Protein AF-A0A1V3WIU6-F1 (afdb_monomer_lite)

Structure (mmCIF, N/CA/C/O backbone):
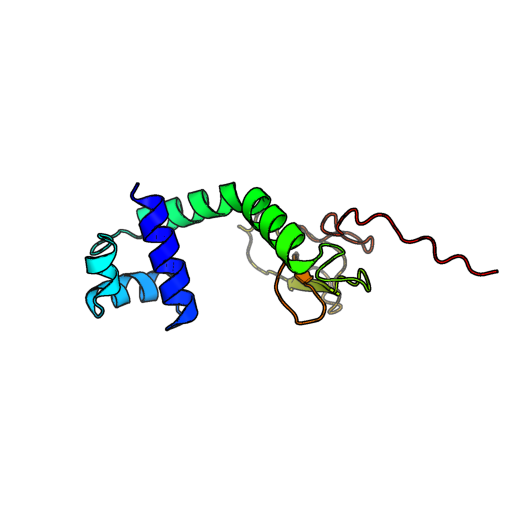data_AF-A0A1V3WIU6-F1
#
_entry.id   AF-A0A1V3WIU6-F1
#
loop_
_atom_site.group_PDB
_atom_site.id
_atom_site.type_symbol
_atom_site.label_atom_id
_atom_site.label_alt_id
_atom_site.label_comp_id
_atom_site.label_asym_id
_atom_site.label_entity_id
_atom_site.label_seq_id
_atom_site.pdbx_PDB_ins_code
_atom_site.Cartn_x
_atom_site.Cartn_y
_atom_site.Cartn_z
_atom_site.occupancy
_atom_site.B_iso_or_equiv
_atom_site.auth_seq_id
_atom_site.auth_comp_id
_atom_site.auth_asym_id
_atom_site.auth_atom_id
_atom_site.pdbx_PDB_model_num
ATOM 1 N N . MET A 1 1 ? -10.077 -15.564 10.605 1.00 50.41 1 MET A N 1
ATOM 2 C CA . MET A 1 1 ? -8.940 -15.093 11.433 1.00 50.41 1 MET A CA 1
ATOM 3 C C . MET A 1 1 ? -9.010 -13.580 11.436 1.00 50.41 1 MET A C 1
ATOM 5 O O . MET A 1 1 ? -9.054 -13.045 10.331 1.00 50.41 1 MET A O 1
ATOM 9 N N . PRO A 1 2 ? -8.990 -12.913 12.603 1.00 63.41 2 PRO A N 1
ATOM 10 C CA . PRO A 1 2 ? -9.259 -11.473 12.719 1.00 63.41 2 PRO A CA 1
ATOM 11 C C . PRO A 1 2 ? -8.469 -10.608 11.720 1.00 63.41 2 PRO A C 1
ATOM 13 O O . PRO A 1 2 ? -9.018 -9.698 11.111 1.00 63.41 2 PRO A O 1
ATOM 16 N N . GLY A 1 3 ? -7.206 -10.961 11.447 1.00 83.88 3 GLY A N 1
ATOM 17 C CA . GLY A 1 3 ? -6.342 -10.197 10.540 1.00 83.88 3 GLY A CA 1
ATOM 18 C C . GLY A 1 3 ? -6.774 -10.160 9.067 1.00 83.88 3 GLY A C 1
ATOM 19 O O . GLY A 1 3 ? -6.549 -9.150 8.405 1.00 83.88 3 GLY A O 1
ATOM 20 N N . ARG A 1 4 ? -7.416 -11.213 8.533 1.00 91.62 4 ARG A N 1
ATOM 21 C CA . ARG A 1 4 ? -7.847 -11.233 7.119 1.00 91.62 4 ARG A CA 1
ATOM 22 C C . ARG A 1 4 ? -9.018 -10.289 6.886 1.00 91.62 4 ARG A C 1
ATOM 24 O O . ARG A 1 4 ? -8.994 -9.521 5.928 1.00 91.62 4 ARG A O 1
ATOM 31 N N . ASP A 1 5 ? -10.029 -10.379 7.738 1.00 95.12 5 ASP A N 1
ATOM 32 C CA . ASP A 1 5 ? -11.269 -9.624 7.572 1.00 95.12 5 ASP A CA 1
ATOM 33 C C . ASP A 1 5 ? -11.016 -8.135 7.869 1.00 95.12 5 ASP A C 1
ATOM 35 O O . ASP A 1 5 ? -11.478 -7.275 7.122 1.00 95.12 5 ASP A O 1
ATOM 39 N N . LEU A 1 6 ? -10.129 -7.828 8.829 1.00 94.69 6 LEU A N 1
ATOM 40 C CA . LEU A 1 6 ? -9.598 -6.475 9.043 1.00 94.69 6 LEU A CA 1
ATOM 41 C C . LEU A 1 6 ? -8.831 -5.940 7.833 1.00 94.69 6 LEU A C 1
ATOM 43 O O . LEU A 1 6 ? -9.094 -4.825 7.387 1.00 94.69 6 LEU A O 1
ATOM 47 N N . ALA A 1 7 ? -7.906 -6.720 7.264 1.00 94.38 7 ALA A N 1
ATOM 48 C CA . ALA A 1 7 ? -7.181 -6.307 6.063 1.00 94.38 7 ALA A CA 1
ATOM 49 C C . ALA A 1 7 ? -8.138 -6.042 4.890 1.00 94.38 7 ALA A C 1
ATOM 51 O O . ALA A 1 7 ? -7.972 -5.061 4.166 1.00 94.38 7 ALA A O 1
ATOM 52 N N . TYR A 1 8 ? -9.168 -6.876 4.730 1.00 95.06 8 TYR A N 1
ATOM 53 C CA . TYR A 1 8 ? -10.192 -6.684 3.708 1.00 95.06 8 TYR A CA 1
ATOM 54 C C . TYR A 1 8 ? -11.002 -5.404 3.946 1.00 95.06 8 TYR A C 1
ATOM 56 O O . TYR A 1 8 ? -11.151 -4.600 3.025 1.00 95.06 8 TYR A O 1
ATOM 64 N N . GLY A 1 9 ? -11.430 -5.156 5.186 1.00 94.94 9 GLY A N 1
ATOM 65 C CA . GLY A 1 9 ? -12.089 -3.912 5.582 1.00 94.94 9 GLY A CA 1
ATOM 66 C C . GLY A 1 9 ? -11.235 -2.680 5.274 1.00 94.94 9 GLY A C 1
ATOM 67 O O . GLY A 1 9 ? -11.724 -1.733 4.664 1.00 94.94 9 GLY A O 1
ATOM 68 N N . LEU A 1 10 ? -9.936 -2.713 5.596 1.00 94.19 10 LEU A N 1
ATOM 69 C CA . LEU A 1 10 ? -8.999 -1.621 5.299 1.00 94.19 10 LEU A CA 1
ATOM 70 C C . LEU A 1 10 ? -8.873 -1.361 3.791 1.00 94.19 10 LEU A C 1
ATOM 72 O O . LEU A 1 10 ? -8.855 -0.203 3.367 1.00 94.19 10 LEU A O 1
ATOM 76 N N . ILE A 1 11 ? -8.806 -2.419 2.976 1.00 94.19 11 ILE A N 1
ATOM 77 C CA . ILE A 1 11 ? -8.739 -2.311 1.512 1.00 94.19 11 ILE A CA 1
ATOM 78 C C . ILE A 1 11 ? -10.025 -1.682 0.968 1.00 94.19 11 ILE A C 1
ATOM 80 O O . ILE A 1 11 ? -9.954 -0.697 0.232 1.00 94.19 11 ILE A O 1
ATOM 84 N N . VAL A 1 12 ? -11.192 -2.205 1.359 1.00 95.25 12 VAL A N 1
ATOM 85 C CA . VAL A 1 12 ? -12.498 -1.694 0.918 1.00 95.25 12 VAL A CA 1
ATOM 86 C C . VAL A 1 12 ? -12.665 -0.230 1.322 1.00 95.25 12 VAL A C 1
ATOM 88 O O . VAL A 1 12 ? -12.987 0.611 0.482 1.00 95.25 12 VAL A O 1
ATOM 91 N N . SER A 1 13 ? -12.360 0.118 2.572 1.00 94.50 13 SER A N 1
ATOM 92 C CA . SER A 1 13 ? -12.417 1.503 3.038 1.00 94.50 13 SER A CA 1
ATOM 93 C C . SER A 1 13 ? -11.472 2.419 2.268 1.00 94.50 13 SER A C 1
ATOM 95 O O . SER A 1 13 ? -11.860 3.534 1.925 1.00 94.50 13 SER A O 1
ATOM 97 N N . ARG A 1 14 ? -10.259 1.961 1.925 1.00 93.44 14 ARG A N 1
ATOM 98 C CA . ARG A 1 14 ? -9.311 2.763 1.141 1.00 93.44 14 ARG A CA 1
ATOM 99 C C . ARG A 1 14 ? -9.800 3.031 -0.283 1.00 93.44 14 ARG A C 1
ATOM 101 O O . ARG A 1 14 ? -9.466 4.085 -0.817 1.00 93.44 14 ARG A O 1
ATOM 108 N N . VAL A 1 15 ? -10.566 2.113 -0.875 1.00 94.00 15 VAL A N 1
ATOM 109 C CA . VAL A 1 15 ? -11.181 2.282 -2.202 1.00 94.00 15 VAL A CA 1
ATOM 110 C C . VAL A 1 15 ? -12.386 3.222 -2.140 1.00 94.00 15 VAL A C 1
ATOM 112 O O . VAL A 1 15 ? -12.506 4.105 -2.982 1.00 94.00 15 VAL A O 1
ATOM 115 N N . LEU A 1 16 ? -13.261 3.057 -1.144 1.00 92.81 16 LEU A N 1
ATOM 116 C CA . LEU A 1 16 ? -14.531 3.789 -1.069 1.00 92.81 16 LEU A CA 1
ATOM 117 C C . LEU A 1 16 ? -14.398 5.201 -0.483 1.00 92.81 16 LEU A C 1
ATOM 119 O O . LEU A 1 16 ? -15.022 6.140 -0.972 1.00 92.81 16 LEU A O 1
ATOM 123 N N . ARG A 1 17 ? -13.618 5.363 0.590 1.00 91.06 17 ARG A N 1
ATOM 124 C CA . ARG A 1 17 ? -13.437 6.639 1.295 1.00 91.06 17 ARG A CA 1
ATOM 125 C C . ARG A 1 17 ? -12.014 6.715 1.857 1.00 91.06 17 ARG A C 1
ATOM 127 O O . ARG A 1 17 ? -11.790 6.418 3.031 1.00 91.06 17 ARG A O 1
ATOM 134 N N . PRO A 1 18 ? -11.031 7.106 1.029 1.00 92.00 18 PRO A N 1
ATOM 135 C CA . PRO A 1 18 ? -9.639 7.147 1.444 1.00 92.00 18 PRO A CA 1
ATOM 136 C C . PRO A 1 18 ? -9.447 8.102 2.634 1.00 92.00 18 PRO A C 1
ATOM 138 O O . PRO A 1 18 ? -9.673 9.302 2.515 1.00 92.00 18 PRO A O 1
ATOM 141 N N . GLY A 1 19 ? -8.979 7.581 3.768 1.00 89.62 19 GLY A N 1
ATOM 142 C CA . GLY A 1 19 ? -8.745 8.367 4.983 1.00 89.62 19 GLY A CA 1
ATOM 143 C C . GLY A 1 19 ? -7.522 7.901 5.770 1.00 89.62 19 GLY A C 1
ATOM 144 O O . GLY A 1 19 ? -6.746 7.058 5.308 1.00 89.62 19 GLY A O 1
ATOM 145 N N . SER A 1 20 ? -7.339 8.465 6.966 1.00 90.31 20 SER A N 1
ATOM 146 C CA . SER A 1 20 ? -6.372 7.947 7.940 1.00 90.31 20 SER A CA 1
ATOM 147 C C . SER A 1 20 ? -6.859 6.614 8.528 1.00 90.31 20 SER A C 1
ATOM 149 O O . SER A 1 20 ? -8.038 6.276 8.421 1.00 90.31 20 SER A O 1
ATOM 151 N N . LYS A 1 21 ? -5.968 5.851 9.178 1.00 86.62 21 LYS A N 1
ATOM 152 C CA . LYS A 1 21 ? -6.326 4.563 9.805 1.00 86.62 21 LYS A CA 1
ATOM 153 C C . LYS A 1 21 ? -7.366 4.758 10.909 1.00 86.62 21 LYS A C 1
ATOM 155 O O . LYS A 1 21 ? -8.361 4.050 10.945 1.00 86.62 21 LYS A O 1
ATOM 160 N N . LEU A 1 22 ? -7.177 5.787 11.736 1.00 87.25 22 LEU A N 1
ATOM 161 C CA . LEU A 1 22 ? -8.127 6.150 12.788 1.00 87.25 22 LEU A CA 1
ATOM 162 C C . LEU A 1 22 ? -9.477 6.593 12.214 1.00 87.25 22 LEU A C 1
ATOM 164 O O . LEU A 1 22 ? -10.508 6.133 12.682 1.00 87.25 22 LEU A O 1
ATOM 168 N N . SER A 1 23 ? -9.482 7.410 11.155 1.00 89.06 23 SER A N 1
ATOM 169 C CA . SER A 1 23 ? -10.730 7.797 10.479 1.00 89.06 23 SER A CA 1
ATOM 170 C C . SER A 1 23 ? -11.438 6.601 9.833 1.00 89.06 23 SER A C 1
ATOM 172 O O . SER A 1 23 ? -12.665 6.566 9.784 1.00 89.06 23 SER A O 1
ATOM 174 N N . THR A 1 24 ? -10.670 5.624 9.344 1.00 90.56 24 THR A N 1
ATOM 175 C CA . THR A 1 24 ? -11.206 4.379 8.783 1.00 90.56 24 THR A CA 1
ATOM 176 C C . THR A 1 24 ? -11.887 3.549 9.869 1.00 90.56 24 THR A C 1
ATOM 178 O O . THR A 1 24 ? -13.030 3.147 9.684 1.00 90.56 24 THR A O 1
ATOM 181 N N . LEU A 1 25 ? -11.224 3.377 11.018 1.00 91.00 25 LEU A N 1
ATOM 182 C CA . LEU A 1 25 ? -11.766 2.679 12.185 1.00 91.00 25 LEU A CA 1
ATOM 183 C C . LEU A 1 25 ? -13.086 3.284 12.663 1.00 91.00 25 LEU A C 1
ATOM 185 O O . LEU A 1 25 ? -14.067 2.564 12.830 1.00 91.00 25 LEU A O 1
ATOM 189 N N . THR A 1 26 ? -13.136 4.607 12.839 1.00 88.62 26 THR A N 1
ATOM 190 C CA . THR A 1 26 ? -14.365 5.283 13.278 1.00 88.62 26 THR A CA 1
ATOM 191 C C . THR A 1 26 ? -15.492 5.129 12.258 1.00 88.62 26 THR A C 1
ATOM 193 O O . THR A 1 26 ? -16.642 4.954 12.639 1.00 88.62 26 THR A O 1
ATOM 196 N N . GLY A 1 27 ? -15.168 5.133 10.960 1.00 90.19 27 GLY A N 1
ATOM 197 C CA . GLY A 1 27 ? -16.160 5.020 9.891 1.00 90.19 27 GLY A CA 1
ATOM 198 C C . GLY A 1 27 ? -16.813 3.640 9.761 1.00 90.19 27 GLY A C 1
ATOM 199 O O . GLY A 1 27 ? -17.862 3.528 9.129 1.00 90.19 27 GLY A O 1
ATOM 200 N N . TRP A 1 28 ? -16.240 2.582 10.346 1.00 93.12 28 TRP A N 1
ATOM 201 C CA . TRP A 1 28 ? -16.859 1.251 10.323 1.00 93.12 28 TRP A CA 1
ATOM 202 C C . TRP A 1 28 ? -18.114 1.153 11.190 1.00 93.12 28 TRP A C 1
ATOM 204 O O . TRP A 1 28 ? -18.953 0.308 10.903 1.00 93.12 28 TRP A O 1
ATOM 214 N N . ALA A 1 29 ? -18.278 2.022 12.192 1.00 88.69 29 ALA A N 1
ATOM 215 C CA . ALA A 1 29 ? -19.513 2.097 12.975 1.00 88.69 29 ALA A CA 1
ATOM 216 C C . ALA A 1 29 ? -20.680 2.722 12.184 1.00 88.69 29 ALA A C 1
ATOM 218 O O . ALA A 1 29 ? -21.837 2.406 12.444 1.00 88.69 29 ALA A O 1
ATOM 219 N N . ASP A 1 30 ? -20.372 3.562 11.190 1.00 90.06 30 ASP A N 1
ATOM 220 C CA . ASP A 1 30 ? -21.358 4.305 10.392 1.00 90.06 30 ASP A CA 1
ATOM 221 C C . ASP A 1 30 ? -21.773 3.573 9.102 1.00 90.06 30 ASP A C 1
ATOM 223 O O . ASP A 1 30 ? -22.499 4.113 8.265 1.00 90.06 30 ASP A O 1
ATOM 227 N N . THR A 1 31 ? -21.271 2.356 8.882 1.00 91.44 31 THR A N 1
ATOM 228 C CA . THR A 1 31 ? -21.528 1.554 7.677 1.00 91.44 31 THR A CA 1
ATOM 229 C C . THR A 1 31 ? -21.763 0.096 8.055 1.00 91.44 31 THR A C 1
ATOM 231 O O . THR A 1 31 ? -21.344 -0.348 9.120 1.00 91.44 31 THR A O 1
ATOM 234 N N . THR A 1 32 ? -22.390 -0.692 7.178 1.00 94.19 32 THR A N 1
ATOM 235 C CA . THR A 1 32 ? -22.576 -2.129 7.447 1.00 94.19 32 THR A CA 1
ATOM 236 C C . THR A 1 32 ? -21.268 -2.917 7.355 1.00 94.19 32 THR A C 1
ATOM 238 O O . THR A 1 32 ? -21.172 -3.984 7.945 1.00 94.19 32 THR A O 1
ATOM 241 N N . LEU A 1 33 ? -20.229 -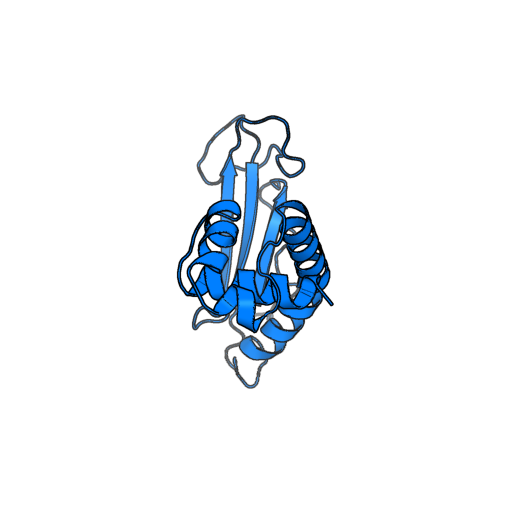2.371 6.704 1.00 94.25 33 LEU A N 1
ATOM 242 C CA . LEU A 1 33 ? -18.942 -3.038 6.465 1.00 94.25 33 LEU A CA 1
ATOM 243 C C . LEU A 1 33 ? -18.309 -3.606 7.743 1.00 94.25 33 LEU A C 1
ATOM 245 O O . LEU A 1 33 ? -17.768 -4.711 7.717 1.00 94.25 33 LEU A O 1
ATOM 249 N N . GLY A 1 34 ? -18.375 -2.858 8.850 1.00 93.31 34 GLY A N 1
ATOM 250 C CA . GLY A 1 34 ? -17.854 -3.306 10.140 1.00 93.31 34 GLY A CA 1
ATOM 251 C C . GLY A 1 34 ? -18.570 -4.556 10.651 1.00 93.31 34 GLY A C 1
ATOM 252 O O . GLY A 1 34 ? -17.924 -5.527 11.045 1.00 93.31 34 GLY A O 1
ATOM 253 N N . ALA A 1 35 ? -19.903 -4.549 10.593 1.00 94.56 35 ALA A N 1
ATOM 254 C CA . ALA A 1 35 ? -20.737 -5.659 11.038 1.00 94.56 35 ALA A CA 1
ATOM 255 C C . ALA A 1 35 ? -20.632 -6.867 10.094 1.00 94.56 35 ALA A C 1
ATOM 257 O O . ALA A 1 35 ? -20.447 -7.987 10.563 1.00 94.56 35 ALA A O 1
ATOM 258 N N . ASP A 1 36 ? -20.669 -6.631 8.780 1.00 95.31 36 ASP A N 1
ATOM 259 C CA . ASP A 1 36 ? -20.631 -7.665 7.739 1.00 95.31 36 ASP A CA 1
ATOM 260 C C . ASP A 1 36 ? -19.328 -8.479 7.779 1.00 95.31 36 ASP A C 1
ATOM 262 O O . ASP A 1 36 ? -19.324 -9.678 7.502 1.00 95.31 36 ASP A O 1
ATOM 266 N N . LEU A 1 37 ? -18.214 -7.836 8.144 1.00 94.12 37 LEU A N 1
ATOM 267 C CA . LEU A 1 37 ? -16.906 -8.480 8.290 1.00 94.12 37 LEU A CA 1
ATOM 268 C C . LEU A 1 37 ? -16.595 -8.913 9.731 1.00 94.12 37 LEU A C 1
ATOM 270 O O . LEU A 1 37 ? -15.552 -9.521 9.962 1.00 94.12 37 LEU A O 1
ATOM 274 N N . GLY A 1 38 ? -17.463 -8.602 10.699 1.00 93.31 38 GLY A N 1
ATOM 275 C CA . GLY A 1 38 ? -17.227 -8.896 12.115 1.00 93.31 38 GLY A CA 1
ATOM 276 C C . GLY A 1 38 ? -16.035 -8.137 12.714 1.00 93.31 38 GLY A C 1
ATOM 277 O O . GLY A 1 38 ? -15.349 -8.665 13.584 1.00 93.31 38 GLY A O 1
ATOM 278 N N . ILE A 1 39 ? -15.770 -6.919 12.232 1.00 93.69 39 ILE A N 1
ATOM 279 C CA . ILE A 1 39 ? -14.637 -6.065 12.636 1.00 93.69 39 ILE A CA 1
ATOM 280 C C . ILE A 1 39 ? -15.068 -4.803 13.399 1.00 93.69 39 ILE A C 1
ATOM 282 O O . ILE A 1 39 ? -14.249 -3.926 13.683 1.00 93.69 39 ILE A O 1
ATOM 286 N N . THR A 1 40 ? -16.356 -4.677 13.722 1.00 91.75 40 THR A N 1
ATOM 287 C CA . THR A 1 40 ? -16.869 -3.585 14.556 1.00 91.75 40 THR A CA 1
ATOM 288 C C . THR A 1 40 ? -16.148 -3.550 15.903 1.00 91.75 40 THR A C 1
ATOM 290 O O . THR A 1 40 ? -16.037 -4.567 16.581 1.00 91.75 40 THR A O 1
ATOM 293 N N . GLY A 1 41 ? -15.693 -2.363 16.310 1.00 89.69 41 GLY A N 1
ATOM 294 C CA . GLY A 1 41 ? -15.001 -2.175 17.588 1.00 89.69 41 GLY A CA 1
ATOM 295 C C . GLY A 1 41 ? -13.528 -2.590 17.588 1.00 89.69 41 GLY A C 1
ATOM 296 O O . GLY A 1 41 ? -12.922 -2.598 18.656 1.00 89.69 41 GLY A O 1
ATOM 297 N N . ALA A 1 42 ? -12.944 -2.901 16.425 1.00 93.00 42 ALA A N 1
ATOM 298 C CA . ALA A 1 42 ? -11.517 -3.181 16.316 1.00 93.00 42 ALA A CA 1
ATOM 299 C C . ALA A 1 42 ? -10.661 -2.020 16.845 1.00 93.00 42 ALA A C 1
ATOM 301 O O . ALA A 1 42 ? -10.913 -0.841 16.575 1.00 93.00 42 ALA A O 1
ATOM 302 N N . SER A 1 43 ? -9.615 -2.372 17.580 1.00 92.62 43 SER A N 1
ATOM 303 C CA . SER A 1 43 ? -8.637 -1.437 18.124 1.00 92.62 43 SER A CA 1
ATOM 304 C C . SER A 1 43 ? -7.612 -0.989 17.075 1.00 92.62 43 SER A C 1
ATOM 306 O O . SER A 1 43 ? -7.434 -1.604 16.018 1.00 92.62 43 SER A O 1
ATOM 308 N N . SER A 1 44 ? -6.875 0.083 17.385 1.00 92.56 44 SER A N 1
ATOM 309 C CA . SER A 1 44 ? -5.720 0.503 16.581 1.00 92.56 44 SER A CA 1
ATOM 310 C C . SER A 1 44 ? -4.669 -0.595 16.459 1.00 92.56 44 SER A C 1
ATOM 312 O O . SER A 1 44 ? -4.086 -0.761 15.390 1.00 92.56 44 SER A O 1
ATOM 314 N N . ASP A 1 45 ? -4.445 -1.348 17.532 1.00 93.31 45 ASP A N 1
ATOM 315 C CA . ASP A 1 45 ? -3.398 -2.365 17.600 1.00 93.31 45 ASP A CA 1
ATOM 316 C C . ASP A 1 45 ? -3.745 -3.561 16.714 1.00 93.31 45 ASP A C 1
ATOM 318 O O . ASP A 1 45 ? -2.895 -4.049 15.972 1.00 93.31 45 ASP A O 1
ATOM 322 N N . GLU A 1 46 ? -5.015 -3.971 16.692 1.00 93.94 46 GLU A N 1
ATOM 323 C CA . GLU A 1 46 ? -5.503 -4.996 15.764 1.00 93.94 46 GLU A CA 1
ATOM 324 C C . GLU A 1 46 ? -5.391 -4.547 14.304 1.00 93.94 46 GLU A C 1
ATOM 326 O O . GLU A 1 46 ? -5.037 -5.349 13.437 1.00 93.94 46 GLU A O 1
ATOM 331 N N . VAL A 1 47 ? -5.631 -3.263 14.018 1.00 93.06 47 VAL A N 1
ATOM 332 C CA . VAL A 1 47 ? -5.424 -2.702 12.676 1.00 93.06 47 VAL A CA 1
ATOM 333 C C . VAL A 1 47 ? -3.957 -2.742 12.271 1.00 93.06 47 VAL A C 1
ATOM 335 O O . VAL A 1 47 ? -3.656 -3.170 11.156 1.00 93.06 47 VAL A O 1
ATOM 338 N N . TYR A 1 48 ? -3.037 -2.336 13.147 1.00 92.19 48 TYR A N 1
ATOM 339 C CA . TYR A 1 48 ? -1.606 -2.413 12.848 1.00 92.19 48 TYR A CA 1
ATOM 340 C C . TYR A 1 48 ? -1.142 -3.864 12.686 1.00 92.19 48 TYR A C 1
ATOM 342 O O . TYR A 1 48 ? -0.466 -4.171 11.707 1.00 92.19 48 TYR A O 1
ATOM 350 N N . ALA A 1 49 ? -1.606 -4.783 13.535 1.00 94.06 49 ALA A N 1
ATOM 351 C CA . ALA A 1 49 ? -1.319 -6.208 13.393 1.00 94.06 49 ALA A CA 1
ATOM 352 C C . ALA A 1 49 ? -1.858 -6.789 12.070 1.00 94.06 49 ALA A C 1
ATOM 354 O O . ALA A 1 49 ? -1.192 -7.602 11.424 1.00 94.06 49 ALA A O 1
ATOM 355 N N . ALA A 1 50 ? -3.042 -6.359 11.619 1.00 94.25 50 ALA A N 1
ATOM 356 C CA . ALA A 1 50 ? -3.586 -6.744 10.316 1.00 94.25 50 ALA A CA 1
ATOM 357 C C . ALA A 1 50 ? -2.758 -6.176 9.148 1.00 94.25 50 ALA A C 1
ATOM 359 O O . ALA A 1 50 ? -2.568 -6.858 8.137 1.00 94.25 50 ALA A O 1
ATOM 360 N N . MET A 1 51 ? -2.230 -4.954 9.284 1.00 92.88 51 MET A N 1
ATOM 361 C CA . MET A 1 51 ? -1.313 -4.367 8.304 1.00 92.88 51 MET A CA 1
ATOM 362 C C . MET A 1 51 ? 0.014 -5.130 8.237 1.00 92.88 51 MET A C 1
ATOM 364 O O . MET A 1 51 ? 0.474 -5.417 7.133 1.00 92.88 51 MET A O 1
ATOM 368 N N . ASP A 1 52 ? 0.586 -5.526 9.374 1.00 93.75 52 ASP A N 1
ATOM 369 C CA . ASP A 1 52 ? 1.801 -6.349 9.420 1.00 93.75 52 ASP A CA 1
ATOM 370 C C . ASP A 1 52 ? 1.564 -7.724 8.786 1.00 93.75 52 ASP A C 1
ATOM 372 O O . ASP A 1 52 ? 2.357 -8.199 7.969 1.00 93.75 52 ASP A O 1
ATOM 376 N N . TRP A 1 53 ? 0.419 -8.342 9.088 1.00 94.25 53 TRP A N 1
ATOM 377 C CA . TRP A 1 53 ? -0.006 -9.603 8.480 1.00 94.25 53 TRP A CA 1
ATOM 378 C C . TRP A 1 53 ? -0.146 -9.508 6.953 1.00 94.25 53 TRP A C 1
ATOM 380 O O . TRP A 1 53 ? 0.219 -10.452 6.236 1.00 94.25 53 TRP A O 1
ATOM 390 N N . LEU A 1 54 ? -0.662 -8.380 6.449 1.00 92.94 54 LEU A N 1
ATOM 391 C CA . LEU A 1 54 ? -0.765 -8.098 5.018 1.00 92.94 54 LEU A CA 1
ATOM 392 C C . LEU A 1 54 ? 0.615 -7.831 4.402 1.00 92.94 54 LEU A C 1
ATOM 394 O O . LEU A 1 54 ? 0.909 -8.343 3.323 1.00 92.94 54 LEU A O 1
ATOM 398 N N . HIS A 1 55 ? 1.481 -7.089 5.094 1.00 92.38 55 HIS A N 1
ATOM 399 C CA . HIS A 1 55 ? 2.833 -6.778 4.632 1.00 92.38 55 HIS A CA 1
ATOM 400 C C . HIS A 1 55 ? 3.690 -8.040 4.468 1.00 92.38 55 HIS A C 1
ATOM 402 O O . HIS A 1 55 ? 4.33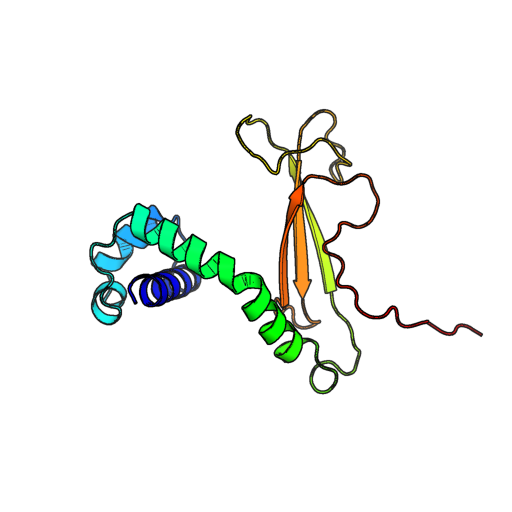7 -8.210 3.437 1.00 92.38 55 HIS A O 1
ATOM 408 N N . GLN A 1 56 ? 3.599 -8.998 5.396 1.00 93.75 56 GLN A N 1
ATOM 409 C CA . GLN A 1 56 ? 4.266 -10.307 5.284 1.00 93.75 56 GLN A CA 1
ATOM 410 C C . GLN A 1 56 ? 3.878 -11.093 4.017 1.00 93.75 56 GLN A C 1
ATOM 412 O O . GLN A 1 56 ? 4.589 -12.007 3.604 1.00 93.75 56 GLN A O 1
ATOM 417 N N . ARG A 1 57 ? 2.740 -10.764 3.394 1.00 93.12 57 ARG A N 1
ATOM 418 C CA . ARG A 1 57 ? 2.231 -11.410 2.174 1.00 93.12 57 ARG A CA 1
ATOM 419 C C . ARG A 1 57 ? 2.555 -10.641 0.903 1.00 93.12 57 ARG A C 1
ATOM 421 O O . ARG A 1 57 ? 2.242 -11.142 -0.176 1.00 93.12 57 ARG A O 1
ATOM 428 N N . GLN A 1 58 ? 3.172 -9.466 1.012 1.00 93.19 58 GLN A N 1
ATOM 429 C CA . GLN A 1 58 ? 3.441 -8.585 -0.119 1.00 93.19 58 GLN A CA 1
ATOM 430 C C . GLN A 1 58 ? 4.161 -9.324 -1.251 1.00 93.19 58 GLN A C 1
ATOM 432 O O . GLN A 1 58 ? 3.653 -9.343 -2.366 1.00 93.19 58 GLN A O 1
ATOM 437 N N . ASP A 1 59 ? 5.254 -10.032 -0.960 1.00 92.69 59 ASP A N 1
ATOM 438 C CA . ASP A 1 59 ? 6.011 -10.783 -1.972 1.00 92.69 59 ASP A CA 1
ATOM 439 C C . ASP A 1 59 ? 5.159 -11.823 -2.715 1.00 92.69 59 ASP A C 1
ATOM 441 O O . ASP A 1 59 ? 5.341 -12.053 -3.911 1.00 92.69 59 ASP A O 1
ATOM 445 N N . HIS A 1 60 ? 4.235 -12.488 -2.017 1.00 94.38 60 HIS A N 1
ATOM 446 C CA . HIS A 1 60 ? 3.345 -13.468 -2.634 1.00 94.38 60 HIS A CA 1
ATOM 447 C C . HIS A 1 60 ? 2.305 -12.789 -3.533 1.00 94.38 60 HIS A C 1
ATOM 449 O O . HIS A 1 60 ? 2.101 -13.219 -4.668 1.00 94.38 60 HIS A O 1
ATOM 455 N N . ILE A 1 61 ? 1.692 -11.708 -3.048 1.00 92.75 61 ILE A N 1
ATOM 456 C CA . ILE A 1 61 ? 0.693 -10.928 -3.787 1.00 92.75 61 ILE A CA 1
ATOM 457 C C . ILE A 1 61 ? 1.321 -10.302 -5.038 1.00 92.75 61 ILE A C 1
ATOM 459 O O . ILE A 1 61 ? 0.772 -10.429 -6.129 1.00 92.75 61 ILE A O 1
ATOM 463 N N . GLU A 1 62 ? 2.499 -9.689 -4.916 1.00 93.88 62 GLU A N 1
ATOM 464 C CA . GLU A 1 62 ? 3.221 -9.075 -6.037 1.00 93.88 62 GLU A CA 1
ATOM 465 C C . GLU A 1 62 ? 3.608 -10.105 -7.102 1.00 93.88 62 GLU A C 1
ATOM 467 O O . GLU A 1 62 ? 3.482 -9.832 -8.293 1.00 93.88 62 GLU A O 1
ATOM 472 N N . LYS A 1 63 ? 4.007 -11.324 -6.709 1.00 92.12 63 LYS A N 1
ATOM 473 C CA . LYS A 1 63 ? 4.253 -12.417 -7.667 1.00 92.12 63 LYS A CA 1
ATOM 474 C C . LYS A 1 63 ? 2.994 -12.792 -8.444 1.00 92.12 63 LYS A C 1
ATOM 476 O O . LYS A 1 63 ? 3.068 -12.985 -9.654 1.00 92.12 63 LYS A O 1
ATOM 481 N N . GLN A 1 64 ? 1.848 -12.885 -7.770 1.00 94.81 64 GLN A N 1
ATOM 482 C CA . GLN A 1 64 ? 0.576 -13.189 -8.430 1.00 94.81 64 GLN A CA 1
ATOM 483 C C . GLN A 1 64 ? 0.130 -12.063 -9.367 1.00 94.81 64 GLN A C 1
ATOM 485 O O . GLN A 1 64 ? -0.346 -12.340 -10.466 1.00 94.81 64 GLN A O 1
ATOM 490 N N . LEU A 1 65 ? 0.305 -10.802 -8.964 1.00 93.50 65 LEU A N 1
ATOM 491 C CA . LEU A 1 65 ? -0.004 -9.648 -9.809 1.00 93.50 65 LEU A CA 1
ATOM 492 C C . LEU A 1 65 ? 0.929 -9.578 -11.020 1.00 93.50 65 LEU A C 1
ATOM 494 O O . LEU A 1 65 ? 0.453 -9.397 -12.136 1.00 93.50 65 LEU A O 1
ATOM 498 N N . ALA A 1 66 ? 2.229 -9.808 -10.837 1.00 91.31 66 ALA A N 1
ATOM 499 C CA . ALA A 1 66 ? 3.178 -9.869 -11.944 1.00 91.31 66 ALA A CA 1
ATOM 500 C C . ALA A 1 66 ? 2.819 -10.985 -12.939 1.00 91.31 66 ALA A C 1
ATOM 502 O O . ALA A 1 66 ? 2.789 -10.735 -14.137 1.00 91.31 66 ALA A O 1
ATOM 503 N N . ALA A 1 67 ? 2.469 -12.185 -12.465 1.00 90.94 67 ALA A N 1
ATOM 504 C CA . ALA A 1 67 ? 2.006 -13.264 -13.341 1.00 90.94 67 ALA A CA 1
ATOM 505 C C . ALA A 1 67 ? 0.689 -12.920 -14.061 1.00 90.94 67 ALA A C 1
ATOM 507 O O . ALA A 1 67 ? 0.461 -13.354 -15.180 1.00 90.94 67 ALA A O 1
ATOM 508 N N . ARG A 1 68 ? -0.188 -12.127 -13.440 1.00 92.44 68 ARG A N 1
ATOM 509 C CA . ARG A 1 68 ? -1.467 -11.734 -14.042 1.00 92.44 68 ARG A CA 1
ATOM 510 C C . ARG A 1 68 ? -1.347 -10.613 -15.072 1.00 92.44 68 ARG A C 1
ATOM 512 O O . ARG A 1 68 ? -2.174 -10.560 -15.972 1.00 92.44 68 ARG A O 1
ATOM 519 N N . HIS A 1 69 ? -0.396 -9.699 -14.898 1.00 90.56 69 HIS A N 1
ATOM 520 C CA . HIS A 1 69 ? -0.340 -8.439 -15.651 1.00 90.56 69 HIS A CA 1
ATOM 521 C C . HIS A 1 69 ? 0.906 -8.298 -16.533 1.00 90.56 69 HIS A C 1
ATOM 523 O O . HIS A 1 69 ? 0.906 -7.520 -17.481 1.00 90.56 69 HIS A O 1
ATOM 529 N N . LEU A 1 70 ? 1.974 -9.043 -16.243 1.00 89.75 70 LEU A N 1
ATOM 530 C CA . LEU A 1 70 ? 3.247 -8.976 -16.967 1.00 89.75 70 LEU A CA 1
ATOM 531 C C . LEU A 1 70 ? 3.606 -10.285 -17.679 1.00 89.75 70 LEU A C 1
ATOM 533 O O . LEU A 1 70 ? 4.674 -10.356 -18.290 1.00 89.75 70 LEU A O 1
ATOM 537 N N . ASP A 1 71 ? 2.752 -11.308 -17.604 1.00 89.62 71 ASP A N 1
ATOM 538 C CA . ASP A 1 71 ? 2.950 -12.532 -18.376 1.00 89.62 71 ASP A CA 1
ATOM 539 C C . ASP A 1 71 ? 2.868 -12.255 -19.884 1.00 89.62 71 ASP A C 1
ATOM 541 O O . ASP A 1 71 ? 2.212 -11.317 -20.332 1.00 89.62 71 ASP A O 1
ATOM 545 N N . HIS A 1 72 ? 3.562 -13.062 -20.680 1.00 87.69 72 HIS A N 1
ATOM 546 C CA . HIS A 1 72 ? 3.658 -12.873 -22.120 1.00 87.69 72 HIS A CA 1
ATOM 547 C C . HIS A 1 72 ? 2.309 -12.937 -22.845 1.00 87.69 72 HIS A C 1
ATOM 549 O O . HIS A 1 72 ? 2.139 -12.231 -23.837 1.00 87.69 72 HIS A O 1
ATOM 555 N N . GLU A 1 73 ? 1.362 -13.756 -22.380 1.00 88.94 73 GLU A N 1
ATOM 556 C CA . GLU A 1 73 ? 0.052 -13.880 -23.033 1.00 88.94 73 GLU A CA 1
ATOM 557 C C . GLU A 1 73 ? -0.770 -12.589 -22.924 1.00 88.94 73 GLU A C 1
ATOM 559 O O . GLU A 1 73 ? -1.463 -12.204 -23.863 1.00 88.94 73 GLU A O 1
ATOM 564 N N . VAL A 1 74 ? -0.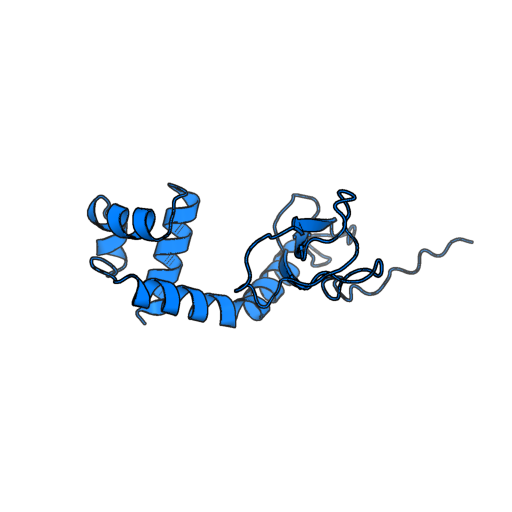651 -11.891 -21.792 1.00 87.19 74 VAL A N 1
ATOM 565 C CA . VAL A 1 74 ? -1.369 -10.638 -21.503 1.00 87.19 74 VAL A CA 1
ATOM 566 C C . VAL A 1 74 ? -0.547 -9.387 -21.835 1.00 87.19 74 VAL A C 1
ATOM 568 O O . VAL A 1 74 ? -1.112 -8.321 -22.067 1.00 87.19 74 VAL A O 1
ATOM 571 N N . ASN A 1 75 ? 0.781 -9.511 -21.890 1.00 87.88 75 ASN A N 1
ATOM 572 C CA . ASN A 1 75 ? 1.744 -8.451 -22.181 1.00 87.88 75 ASN A CA 1
ATOM 573 C C . ASN A 1 75 ? 2.758 -8.917 -23.251 1.00 87.88 75 ASN A C 1
ATOM 575 O O . ASN A 1 75 ? 3.942 -9.130 -22.954 1.00 87.88 75 ASN A O 1
ATOM 579 N N . PRO A 1 76 ? 2.327 -9.069 -24.517 1.00 87.44 76 PRO A N 1
ATOM 580 C CA . PRO A 1 76 ? 3.172 -9.596 -25.592 1.00 87.44 76 PRO A CA 1
ATOM 581 C C . PRO A 1 76 ? 4.346 -8.673 -25.938 1.00 87.44 76 PRO A C 1
ATOM 583 O O . PRO A 1 76 ? 5.398 -9.142 -26.368 1.00 87.44 76 PRO A O 1
ATOM 586 N N . SER A 1 77 ? 4.209 -7.362 -25.701 1.00 88.19 77 SER A N 1
ATOM 587 C CA . SER A 1 77 ? 5.301 -6.396 -25.869 1.00 88.19 77 SER A CA 1
ATOM 588 C C . SER A 1 77 ? 6.370 -6.510 -24.777 1.00 88.19 77 SER A C 1
ATOM 590 O O . SER A 1 77 ? 7.454 -5.950 -24.932 1.00 88.19 77 SER A O 1
ATOM 592 N N . ARG A 1 78 ? 6.091 -7.249 -23.690 1.00 87.56 78 ARG A N 1
ATOM 593 C CA . ARG A 1 78 ? 6.979 -7.451 -22.532 1.00 87.56 78 ARG A CA 1
ATOM 594 C C . ARG A 1 78 ? 7.453 -6.134 -21.916 1.00 87.56 78 ARG A C 1
ATOM 596 O O . ARG A 1 78 ? 8.559 -6.046 -21.382 1.00 87.56 78 ARG A O 1
ATOM 603 N N . ILE A 1 79 ? 6.612 -5.105 -21.989 1.00 88.88 79 ILE A N 1
ATOM 604 C CA . ILE A 1 79 ? 6.910 -3.788 -21.433 1.00 88.88 79 ILE A CA 1
ATOM 605 C C . ILE A 1 79 ? 6.469 -3.766 -19.975 1.00 88.88 79 ILE A C 1
ATOM 607 O O . ILE A 1 79 ? 5.321 -4.067 -19.659 1.00 88.88 79 ILE A O 1
ATOM 611 N N . ALA A 1 80 ? 7.373 -3.364 -19.089 1.00 90.19 80 ALA A N 1
ATOM 612 C CA . ALA A 1 80 ? 7.040 -3.002 -17.721 1.00 90.19 80 ALA A CA 1
ATOM 613 C C . ALA A 1 80 ? 7.490 -1.561 -17.484 1.00 90.19 80 ALA A C 1
ATOM 615 O O . ALA A 1 80 ? 8.637 -1.208 -17.771 1.00 90.19 80 ALA A O 1
ATOM 616 N N . MET A 1 81 ? 6.585 -0.727 -16.983 1.00 91.12 81 MET A N 1
ATOM 617 C CA . MET A 1 81 ? 6.886 0.658 -16.646 1.00 91.12 81 MET A CA 1
ATOM 618 C C . MET A 1 81 ? 7.402 0.710 -15.216 1.00 91.12 81 MET A C 1
ATOM 620 O O . MET A 1 81 ? 6.805 0.131 -14.308 1.00 91.12 81 MET A O 1
ATOM 624 N N . PHE A 1 82 ? 8.522 1.394 -15.019 1.00 89.25 82 PHE A N 1
ATOM 625 C CA . PHE A 1 82 ? 9.150 1.537 -13.717 1.00 89.25 82 PHE A CA 1
ATOM 626 C C . PHE A 1 82 ? 9.445 3.004 -13.450 1.00 89.25 82 PHE A C 1
ATOM 628 O O . PHE A 1 82 ? 10.034 3.677 -14.296 1.00 89.25 82 PHE A O 1
ATOM 635 N N . ASP A 1 83 ? 9.073 3.470 -12.264 1.00 87.56 83 ASP A N 1
ATOM 636 C CA . ASP A 1 83 ? 9.453 4.790 -11.779 1.00 87.56 83 ASP A CA 1
ATOM 637 C C . ASP A 1 83 ? 9.924 4.725 -10.324 1.00 87.56 83 ASP A C 1
ATOM 639 O O . ASP A 1 83 ? 9.600 3.810 -9.558 1.00 87.56 83 ASP A O 1
ATOM 643 N N . LEU A 1 84 ? 10.726 5.722 -9.968 1.00 85.31 84 LEU A N 1
ATOM 644 C CA . LEU A 1 84 ? 11.259 5.941 -8.638 1.00 85.31 84 LEU A CA 1
ATOM 645 C C . LEU A 1 84 ? 10.926 7.352 -8.195 1.00 85.31 84 LEU A C 1
ATOM 647 O O . LEU A 1 84 ? 11.229 8.304 -8.903 1.00 85.31 84 LEU A O 1
ATOM 651 N N . SER A 1 85 ? 10.397 7.490 -6.991 1.00 84.62 85 SER A N 1
ATOM 652 C CA . SER A 1 85 ? 10.208 8.778 -6.327 1.00 84.62 85 SER A CA 1
ATOM 653 C C . SER A 1 85 ? 11.001 8.812 -5.025 1.00 84.62 85 SER A C 1
ATOM 655 O O . SER A 1 85 ? 11.235 7.774 -4.413 1.00 84.62 85 SER A O 1
ATOM 657 N N . SER A 1 86 ? 11.419 9.996 -4.585 1.00 85.88 86 SER A N 1
ATOM 658 C CA . SER A 1 86 ? 12.136 10.188 -3.320 1.00 85.88 86 SER A CA 1
ATOM 659 C C . SER A 1 86 ? 11.419 11.197 -2.434 1.00 85.88 86 SER A C 1
ATOM 661 O O . SER A 1 86 ? 10.734 12.093 -2.918 1.00 85.88 86 SER A O 1
ATOM 663 N N . SER A 1 87 ? 11.587 11.085 -1.122 1.00 87.19 87 SER A N 1
ATOM 664 C CA . SER A 1 87 ? 11.196 12.137 -0.181 1.00 87.19 87 SER A CA 1
ATOM 665 C C . SER A 1 87 ? 12.290 12.343 0.850 1.00 87.19 87 SER A C 1
ATOM 667 O O . SER A 1 87 ? 12.748 11.387 1.477 1.00 87.19 87 SER A O 1
ATOM 669 N N . TRP A 1 88 ? 12.716 13.594 1.033 1.00 88.50 88 TRP A N 1
ATOM 670 C CA . TRP A 1 88 ? 13.625 13.948 2.117 1.00 88.50 88 TRP A CA 1
ATOM 671 C C . TRP A 1 88 ? 12.870 14.074 3.437 1.00 88.50 88 TRP A C 1
ATOM 673 O O . TRP A 1 88 ? 11.720 14.508 3.487 1.00 88.50 88 TRP A O 1
ATOM 683 N N . VAL A 1 89 ? 13.544 13.725 4.525 1.00 88.19 89 VAL A N 1
ATOM 684 C CA . VAL A 1 89 ? 12.976 13.746 5.870 1.00 88.19 89 VAL A CA 1
ATOM 685 C C . VAL A 1 89 ? 13.808 14.623 6.799 1.00 88.19 89 VAL A C 1
ATOM 687 O O . VAL A 1 89 ? 15.021 14.770 6.642 1.00 88.19 89 VAL A O 1
ATOM 690 N N . THR A 1 90 ? 13.141 15.216 7.786 1.00 89.88 90 THR A N 1
ATOM 691 C CA . THR A 1 90 ? 13.757 16.040 8.841 1.00 89.88 90 THR A CA 1
ATOM 692 C C . THR A 1 90 ? 13.689 15.384 10.224 1.00 89.88 90 THR A C 1
ATOM 694 O O . THR A 1 90 ? 14.356 15.837 11.154 1.00 89.88 90 THR A O 1
ATOM 697 N N . GLY A 1 91 ? 12.900 14.314 10.368 1.00 86.94 91 GLY A N 1
ATOM 698 C CA . GLY A 1 91 ? 12.788 13.529 11.597 1.00 86.94 91 GLY A CA 1
ATOM 699 C C . GLY A 1 91 ? 13.997 12.623 11.851 1.00 86.94 91 GLY A C 1
ATOM 700 O O . GLY A 1 91 ? 14.867 12.466 10.998 1.00 86.94 91 GLY A O 1
ATOM 701 N N . ARG A 1 92 ? 14.040 12.013 13.043 1.00 86.00 92 ARG A N 1
ATOM 702 C CA . ARG A 1 92 ? 15.164 11.169 13.500 1.00 86.00 92 ARG A CA 1
ATOM 703 C C . ARG A 1 92 ? 14.819 9.686 13.679 1.00 86.00 92 ARG A C 1
ATOM 705 O O . ARG A 1 92 ? 15.727 8.888 13.850 1.00 86.00 92 ARG A O 1
ATOM 712 N N . CYS A 1 93 ? 13.538 9.319 13.630 1.00 87.75 93 CYS A N 1
ATOM 713 C CA . CYS A 1 93 ? 13.057 7.976 13.991 1.00 87.75 93 CYS A CA 1
ATOM 714 C C . CYS A 1 93 ? 12.660 7.114 12.780 1.00 87.75 93 CYS A C 1
ATOM 716 O O . CYS A 1 93 ? 11.857 6.199 12.920 1.00 87.75 93 CYS A O 1
ATOM 718 N N . CYS A 1 94 ? 13.147 7.431 11.578 1.00 87.25 94 CYS A N 1
ATOM 719 C CA . CYS A 1 94 ? 12.856 6.634 10.390 1.00 87.25 94 CYS A CA 1
ATOM 720 C C . CYS A 1 94 ? 14.061 5.764 10.038 1.00 87.25 94 CYS A C 1
ATOM 722 O O . CYS A 1 94 ? 15.083 6.275 9.589 1.00 87.25 94 CYS A O 1
ATOM 724 N N . GLU A 1 95 ? 13.916 4.453 10.203 1.00 89.56 95 GLU A N 1
ATOM 725 C CA . GLU A 1 95 ? 14.978 3.471 9.939 1.00 89.56 95 GLU A CA 1
ATOM 726 C C . GLU A 1 95 ? 15.364 3.387 8.455 1.00 89.56 95 GLU A C 1
ATOM 728 O O . GLU A 1 95 ? 16.485 3.016 8.118 1.00 89.56 95 GLU A O 1
ATOM 733 N N . LEU A 1 96 ? 14.455 3.779 7.557 1.00 87.38 96 LEU A N 1
ATOM 734 C CA . LEU A 1 96 ? 14.710 3.832 6.118 1.00 87.38 96 LEU A CA 1
ATOM 735 C C . LEU A 1 96 ? 15.383 5.137 5.678 1.00 87.38 96 LEU A C 1
ATOM 737 O O . LEU A 1 96 ? 15.778 5.257 4.526 1.00 87.38 96 LEU A O 1
ATOM 741 N N . ALA A 1 97 ? 15.498 6.142 6.545 1.00 89.38 97 ALA A N 1
ATOM 742 C CA . ALA A 1 97 ? 16.041 7.430 6.149 1.00 89.38 97 ALA A CA 1
ATOM 743 C C . ALA A 1 97 ? 17.572 7.382 6.057 1.00 89.38 97 ALA A C 1
ATOM 745 O O . ALA A 1 97 ? 18.267 7.327 7.069 1.00 89.38 97 ALA A O 1
ATOM 746 N N . ALA A 1 98 ? 18.109 7.484 4.841 1.00 88.19 98 ALA A N 1
ATOM 747 C CA . ALA A 1 98 ? 19.551 7.491 4.595 1.00 88.19 98 ALA A CA 1
ATOM 748 C C . ALA A 1 98 ? 19.975 8.695 3.752 1.00 88.19 98 ALA A C 1
ATOM 750 O O . ALA A 1 98 ? 19.188 9.258 2.995 1.00 88.19 98 ALA A O 1
ATOM 751 N N . ARG A 1 99 ? 21.235 9.121 3.872 1.00 85.75 99 ARG A N 1
ATOM 752 C CA . ARG A 1 99 ? 21.794 10.125 2.956 1.00 85.75 99 ARG A CA 1
ATOM 753 C C . ARG A 1 99 ? 22.176 9.435 1.649 1.00 85.75 99 ARG A C 1
ATOM 755 O O . ARG A 1 99 ? 22.918 8.460 1.674 1.00 85.75 99 ARG A O 1
ATOM 762 N N . GLY A 1 100 ? 21.710 9.975 0.532 1.00 78.69 100 GLY A N 1
ATOM 763 C CA . GLY A 1 100 ? 21.962 9.432 -0.799 1.00 78.69 100 GLY A CA 1
ATOM 764 C C . GLY A 1 100 ? 21.814 10.498 -1.877 1.00 78.69 100 GLY A C 1
ATOM 765 O O . GLY A 1 100 ? 21.833 11.699 -1.587 1.00 78.69 100 GLY A O 1
ATOM 766 N N . TYR A 1 101 ? 21.689 10.057 -3.126 1.00 74.94 101 TYR A N 1
ATOM 767 C CA . TYR A 1 101 ? 21.453 10.966 -4.240 1.00 74.94 101 TYR A CA 1
ATOM 768 C C . TYR A 1 101 ? 20.035 11.547 -4.159 1.00 74.94 101 TYR A C 1
ATOM 770 O O . TYR A 1 101 ? 19.059 10.809 -4.103 1.00 74.94 101 TYR A O 1
ATOM 778 N N . SER A 1 102 ? 19.920 12.878 -4.168 1.00 73.75 102 SER A N 1
ATOM 779 C CA . SER A 1 102 ? 18.625 13.560 -4.217 1.00 73.75 102 SER A CA 1
ATOM 780 C C . SER A 1 102 ? 18.291 13.938 -5.647 1.00 73.75 102 SER A C 1
ATOM 782 O O . SER A 1 102 ? 18.979 14.784 -6.223 1.00 73.75 102 SER A O 1
ATOM 784 N N . ARG A 1 103 ? 17.208 13.377 -6.194 1.00 68.62 103 ARG A N 1
ATOM 785 C CA . ARG A 1 103 ? 16.702 13.785 -7.512 1.00 68.62 103 ARG A CA 1
ATOM 786 C C . ARG A 1 103 ? 16.304 15.263 -7.532 1.00 68.62 103 ARG A C 1
ATOM 788 O O . ARG A 1 103 ? 16.594 15.960 -8.495 1.00 68.62 103 ARG A O 1
ATOM 795 N N . ASP A 1 104 ? 15.743 15.748 -6.429 1.00 72.81 104 ASP A N 1
ATOM 796 C CA . ASP A 1 104 ? 15.281 17.133 -6.275 1.00 72.81 104 ASP A CA 1
ATOM 797 C C . ASP A 1 104 ? 16.417 18.114 -5.917 1.00 72.81 104 ASP A C 1
ATOM 799 O O . ASP A 1 104 ? 16.178 19.275 -5.588 1.00 72.81 104 ASP A O 1
ATOM 803 N N . GLY A 1 105 ? 17.675 17.653 -5.912 1.00 75.06 105 GLY A N 1
ATOM 804 C CA . GLY A 1 105 ? 18.848 18.478 -5.605 1.00 75.06 105 GLY A CA 1
ATOM 805 C C . GLY A 1 105 ? 18.963 18.909 -4.137 1.00 75.06 105 GLY A C 1
ATOM 806 O O . GLY A 1 105 ? 19.856 19.690 -3.789 1.00 75.06 105 GLY A O 1
ATOM 807 N N . LYS A 1 106 ? 18.101 18.399 -3.245 1.00 80.38 106 LYS A N 1
ATOM 808 C CA . LYS A 1 106 ? 18.110 18.746 -1.822 1.00 80.38 106 LYS A CA 1
ATOM 809 C C . LYS A 1 106 ? 19.312 18.110 -1.121 1.00 80.38 106 LYS A C 1
ATOM 811 O O . LYS A 1 106 ? 19.349 16.911 -0.854 1.00 80.38 106 LYS A O 1
ATOM 816 N N . LYS A 1 107 ? 20.304 18.937 -0.788 1.00 79.69 107 LYS A N 1
ATOM 817 C CA . LYS A 1 107 ? 21.537 18.510 -0.109 1.00 79.69 107 LYS A CA 1
ATOM 818 C C . LYS A 1 107 ? 21.347 18.386 1.405 1.00 79.69 107 LYS A C 1
ATOM 820 O O . LYS A 1 107 ? 20.597 19.145 2.013 1.00 79.69 107 LYS A O 1
ATOM 825 N N . GLY A 1 108 ? 22.080 17.454 2.014 1.00 82.94 108 GLY A N 1
ATOM 826 C CA . GLY A 1 108 ? 22.238 17.345 3.471 1.00 82.94 108 GLY A CA 1
ATOM 827 C C . GLY A 1 108 ? 21.079 16.692 4.233 1.00 82.94 108 GLY A C 1
ATOM 828 O O . GLY A 1 108 ? 21.238 16.404 5.419 1.00 82.94 108 GLY A O 1
ATOM 829 N N . CYS A 1 109 ? 19.952 16.406 3.578 1.00 87.06 109 CYS A N 1
ATOM 830 C CA . CYS A 1 109 ? 18.804 15.744 4.199 1.00 87.06 109 CYS A CA 1
ATOM 831 C C . CYS A 1 109 ? 18.811 14.227 3.921 1.00 87.06 109 CYS A C 1
ATOM 833 O O . CYS A 1 109 ? 19.027 13.838 2.770 1.00 87.06 109 CYS A O 1
ATOM 835 N N . PRO A 1 110 ? 18.554 13.372 4.933 1.00 89.25 110 PRO A N 1
ATOM 836 C CA . PRO A 1 110 ? 18.221 11.964 4.716 1.00 89.25 110 PRO A CA 1
ATOM 837 C C . PRO A 1 110 ? 16.960 11.815 3.857 1.00 89.25 110 PRO A C 1
ATOM 839 O O . PRO A 1 110 ? 16.094 12.690 3.892 1.00 89.25 110 PRO A O 1
ATOM 842 N N . GLN A 1 111 ? 16.850 10.726 3.097 1.00 88.69 111 GLN A N 1
ATOM 843 C CA . GLN A 1 111 ? 15.753 10.466 2.163 1.00 88.69 111 GLN A CA 1
ATOM 844 C C . GLN A 1 111 ? 15.325 9.000 2.190 1.00 88.69 111 GLN A C 1
ATOM 846 O O . GLN A 1 111 ? 16.077 8.123 2.622 1.00 88.69 111 GLN A O 1
ATOM 851 N N . ILE A 1 112 ? 14.107 8.772 1.710 1.00 89.00 112 ILE A N 1
ATOM 852 C CA . ILE A 1 112 ? 13.513 7.460 1.459 1.00 89.00 112 ILE A CA 1
ATOM 853 C C . ILE A 1 112 ? 13.166 7.403 -0.026 1.00 89.00 112 ILE A C 1
ATOM 855 O O . ILE A 1 112 ? 12.640 8.375 -0.575 1.00 89.00 112 ILE A O 1
ATOM 859 N N . GLU A 1 113 ? 13.462 6.277 -0.663 1.00 87.88 113 GLU A N 1
ATOM 860 C CA . GLU A 1 113 ? 13.106 6.002 -2.052 1.00 87.88 113 GLU A CA 1
ATOM 861 C C . GLU A 1 113 ? 11.880 5.093 -2.113 1.00 87.88 113 GLU A C 1
ATOM 863 O O . GLU A 1 113 ? 11.756 4.153 -1.329 1.00 87.88 113 GLU A O 1
ATOM 868 N N . TYR A 1 114 ? 11.003 5.356 -3.076 1.00 87.88 114 TYR A N 1
ATOM 869 C CA . TYR A 1 114 ? 9.812 4.577 -3.388 1.00 87.88 114 TYR A CA 1
ATOM 870 C C . TYR A 1 114 ? 9.918 4.085 -4.826 1.00 87.88 114 TYR A C 1
ATOM 872 O O . TYR A 1 114 ? 10.058 4.896 -5.740 1.00 87.88 114 TYR A O 1
ATOM 880 N N . GLY A 1 115 ? 9.836 2.774 -5.032 1.00 89.81 115 GLY A N 1
ATOM 881 C CA . GLY A 1 115 ? 9.785 2.164 -6.359 1.00 89.81 115 GLY A CA 1
ATOM 882 C C . GLY A 1 115 ? 8.385 1.685 -6.706 1.00 89.81 115 GLY A C 1
ATOM 883 O O . GLY A 1 115 ? 7.683 1.140 -5.851 1.00 89.81 115 GLY A O 1
ATOM 884 N N . LEU A 1 116 ? 8.006 1.845 -7.973 1.00 91.25 116 LEU A N 1
ATOM 885 C CA . LEU A 1 116 ? 6.759 1.324 -8.521 1.00 91.25 116 LEU A CA 1
ATOM 886 C C . LEU A 1 116 ? 7.002 0.633 -9.864 1.00 91.25 116 LEU A C 1
ATOM 888 O O . LEU A 1 116 ? 7.683 1.179 -10.726 1.00 91.25 116 LEU A O 1
ATOM 892 N N . LEU A 1 117 ? 6.410 -0.551 -10.040 1.00 91.38 117 LEU A N 1
ATOM 893 C CA . LEU A 1 117 ? 6.399 -1.303 -11.293 1.00 91.38 117 LEU A CA 1
ATOM 894 C C . LEU A 1 117 ? 4.956 -1.569 -11.734 1.00 91.38 117 LEU A C 1
ATOM 896 O O . LEU A 1 117 ? 4.163 -2.124 -10.961 1.00 91.38 117 LEU A O 1
ATOM 900 N N . THR A 1 118 ? 4.635 -1.229 -12.979 1.00 91.81 118 THR A N 1
ATOM 901 C CA . THR A 1 118 ? 3.313 -1.443 -13.579 1.00 91.81 118 THR A CA 1
ATOM 902 C C . THR A 1 118 ? 3.405 -2.094 -14.957 1.00 91.81 118 THR A C 1
ATOM 904 O O . THR A 1 118 ? 4.456 -2.081 -15.602 1.00 91.81 118 THR A O 1
ATOM 907 N N . ASP A 1 119 ? 2.288 -2.655 -15.414 1.00 89.88 119 ASP A N 1
ATOM 908 C CA . ASP A 1 119 ? 2.069 -2.937 -16.835 1.00 89.88 119 ASP A CA 1
ATOM 909 C C . ASP A 1 119 ? 1.787 -1.622 -17.614 1.00 89.88 119 ASP A C 1
ATOM 911 O O . ASP A 1 119 ? 1.682 -0.553 -16.991 1.00 89.88 119 ASP A O 1
ATOM 915 N N . PRO A 1 120 ? 1.695 -1.649 -18.960 1.00 87.19 120 PRO A N 1
ATOM 916 C CA . PRO A 1 120 ? 1.422 -0.446 -19.754 1.00 87.19 120 PRO A CA 1
ATOM 917 C C . PRO A 1 120 ? 0.060 0.223 -19.470 1.00 87.19 120 PRO A C 1
ATOM 919 O O . PRO A 1 120 ? 0.012 1.452 -19.449 1.00 87.19 120 PRO A O 1
ATOM 922 N N . PRO A 1 121 ? -1.039 -0.517 -19.208 1.00 89.00 121 PRO A N 1
ATOM 923 C CA . PRO A 1 121 ? -2.289 0.070 -18.711 1.00 89.00 121 PRO A CA 1
ATOM 924 C C . PRO A 1 121 ? -2.199 0.740 -17.328 1.00 89.00 121 PRO A C 1
ATOM 926 O O . PRO A 1 121 ? -3.101 1.492 -16.960 1.00 89.00 121 PRO A O 1
ATOM 929 N N . GLY A 1 122 ? -1.140 0.483 -16.552 1.00 86.50 122 GLY A N 1
ATOM 930 C CA . GLY A 1 122 ? -0.898 1.094 -15.242 1.00 86.50 122 GLY A CA 1
ATOM 931 C C . GLY A 1 122 ? -1.325 0.240 -14.040 1.00 86.50 122 GLY A C 1
ATOM 932 O O . GLY A 1 122 ? -1.299 0.721 -12.902 1.00 86.50 122 GLY A O 1
ATOM 933 N N . ALA A 1 123 ? -1.694 -1.027 -14.240 1.00 87.06 123 ALA A N 1
ATOM 934 C CA . ALA A 1 123 ? -1.929 -1.978 -13.164 1.00 87.06 123 ALA A CA 1
ATOM 935 C C . ALA A 1 123 ? -0.625 -2.253 -12.402 1.00 87.06 123 ALA A C 1
ATOM 937 O O . ALA A 1 123 ? 0.398 -2.681 -12.948 1.00 87.06 123 ALA A O 1
ATOM 938 N N . ARG A 1 124 ? -0.662 -1.994 -11.093 1.00 84.38 124 ARG A N 1
ATOM 939 C CA . ARG A 1 124 ? 0.498 -2.161 -10.216 1.00 84.38 124 ARG A CA 1
ATOM 940 C C . ARG A 1 124 ? 0.822 -3.636 -10.026 1.00 84.38 124 ARG A C 1
ATOM 942 O O . ARG A 1 124 ? -0.011 -4.394 -9.541 1.00 84.38 124 ARG A O 1
ATOM 949 N N . SER A 1 125 ? 2.061 -4.002 -10.340 1.00 86.50 125 SER A N 1
ATOM 950 C CA . SER A 1 125 ? 2.591 -5.352 -10.126 1.00 86.50 125 SER A CA 1
ATOM 951 C C . SER A 1 125 ? 3.480 -5.432 -8.888 1.00 86.50 125 SER A C 1
ATOM 953 O O . SER A 1 125 ? 3.493 -6.453 -8.208 1.00 86.50 125 SER A O 1
ATOM 955 N N . ARG A 1 126 ? 4.220 -4.359 -8.582 1.00 90.06 126 ARG A N 1
ATOM 956 C CA . ARG A 1 126 ? 5.144 -4.312 -7.444 1.00 90.06 126 ARG A CA 1
ATOM 957 C C . ARG A 1 126 ? 5.354 -2.895 -6.939 1.00 90.06 126 ARG A C 1
ATOM 959 O O . ARG A 1 126 ? 5.378 -1.953 -7.730 1.00 90.06 126 ARG A O 1
ATOM 966 N N . SER A 1 127 ? 5.555 -2.758 -5.634 1.00 89.75 127 SER A N 1
ATOM 967 C CA . SER A 1 127 ? 5.927 -1.492 -5.007 1.00 89.75 127 SER A CA 1
ATOM 968 C C . SER A 1 127 ? 6.844 -1.706 -3.810 1.00 89.75 127 SER A C 1
ATOM 970 O O . SER A 1 127 ? 6.926 -2.801 -3.266 1.00 89.75 127 SER A O 1
ATOM 972 N N . GLY A 1 128 ? 7.525 -0.664 -3.353 1.00 88.56 128 GLY A N 1
ATOM 973 C CA . GLY A 1 128 ? 8.160 -0.716 -2.043 1.00 88.56 128 GLY A CA 1
ATOM 974 C C . GLY A 1 128 ? 9.062 0.466 -1.762 1.00 88.56 128 GLY A C 1
ATOM 975 O O . GLY A 1 128 ? 9.229 1.352 -2.600 1.00 88.56 128 GLY A O 1
ATOM 976 N N . CYS A 1 129 ? 9.616 0.463 -0.555 1.00 88.44 129 CYS A N 1
ATOM 977 C CA . CYS A 1 129 ? 10.463 1.528 -0.048 1.00 88.44 129 CYS A CA 1
ATOM 978 C C . CYS A 1 129 ? 11.869 0.994 0.223 1.00 88.44 129 CYS A C 1
ATOM 980 O O . CYS A 1 129 ? 12.027 -0.133 0.696 1.00 88.44 129 CYS A O 1
ATOM 982 N N . SER A 1 130 ? 12.885 1.810 -0.019 1.00 84.56 130 SER A N 1
ATOM 983 C CA . SER A 1 130 ? 14.264 1.519 0.372 1.00 84.56 130 SER A CA 1
ATOM 984 C C . SER A 1 130 ? 14.944 2.751 0.954 1.00 84.56 130 SER A C 1
ATOM 986 O O . SER A 1 130 ? 14.526 3.881 0.675 1.00 84.56 130 SER A O 1
ATOM 988 N N . PRO A 1 131 ? 16.019 2.557 1.737 1.00 84.88 131 PRO A N 1
ATOM 989 C CA . PRO A 1 131 ? 16.940 3.641 2.019 1.00 84.88 131 PRO A CA 1
ATOM 990 C C . PRO A 1 131 ? 17.480 4.261 0.736 1.00 84.88 131 PRO A C 1
ATOM 992 O O . PRO A 1 131 ? 17.618 3.570 -0.275 1.00 84.88 131 PRO A O 1
ATOM 995 N N . ALA A 1 132 ? 17.785 5.558 0.791 1.00 75.62 132 ALA A N 1
ATOM 996 C CA . ALA A 1 132 ? 18.374 6.265 -0.336 1.00 75.62 132 ALA A CA 1
ATOM 997 C C . ALA A 1 132 ? 19.676 5.592 -0.795 1.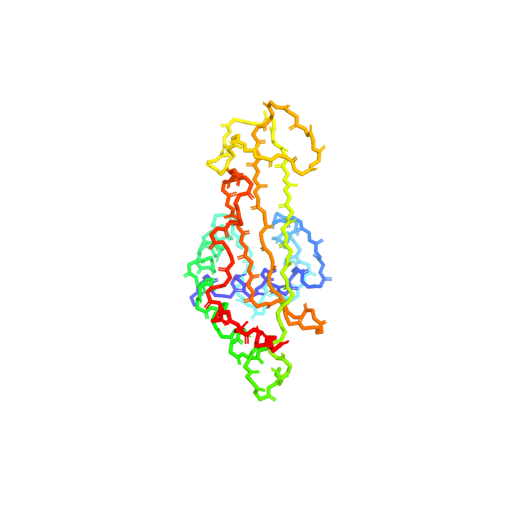00 75.62 132 ALA A C 1
ATOM 999 O O . ALA A 1 132 ? 20.564 5.315 0.018 1.00 75.62 132 ALA A O 1
ATOM 1000 N N . THR A 1 133 ? 19.795 5.361 -2.099 1.00 66.69 133 THR A N 1
ATOM 1001 C CA . THR A 1 133 ? 20.952 4.711 -2.717 1.00 66.69 133 THR A CA 1
ATOM 1002 C C . THR A 1 133 ? 21.834 5.786 -3.389 1.00 66.69 133 THR A C 1
ATOM 1004 O O . THR A 1 133 ? 21.344 6.847 -3.791 1.00 66.69 133 THR A O 1
ATOM 1007 N N . PRO A 1 134 ? 23.162 5.596 -3.529 1.00 59.06 134 PRO A N 1
ATOM 1008 C CA . PRO A 1 134 ? 23.941 6.315 -4.549 1.00 59.06 134 PRO A CA 1
ATOM 1009 C 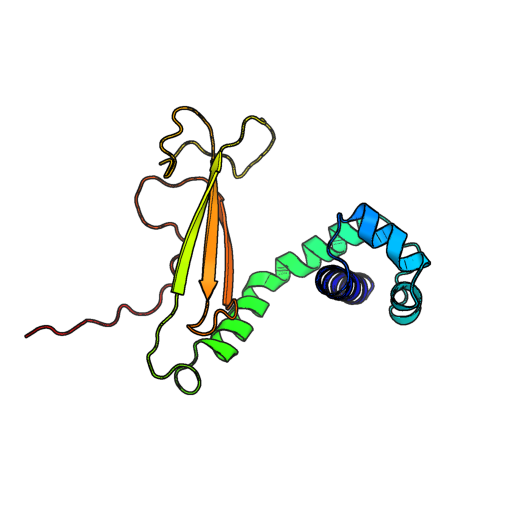C . PRO A 1 134 ? 23.320 6.115 -5.954 1.00 59.06 134 PRO A C 1
ATOM 1011 O O . PRO A 1 134 ? 22.512 5.207 -6.108 1.00 59.06 134 PRO A O 1
ATOM 1014 N N . PRO A 1 135 ? 23.691 6.895 -6.995 1.00 51.62 135 PRO A N 1
ATOM 1015 C CA . PRO A 1 135 ? 22.976 7.004 -8.290 1.00 51.62 135 PRO A CA 1
ATOM 1016 C C . PRO A 1 135 ? 22.895 5.724 -9.162 1.00 51.62 135 PRO A C 1
ATOM 1018 O O . PRO A 1 135 ? 22.565 5.779 -10.343 1.00 51.62 135 PRO A O 1
ATOM 1021 N N . THR A 1 136 ? 23.205 4.559 -8.601 1.00 47.12 136 THR A N 1
ATOM 1022 C CA . THR A 1 136 ? 22.961 3.237 -9.185 1.00 47.12 136 THR A CA 1
ATOM 1023 C C . THR A 1 136 ? 21.471 2.893 -9.052 1.00 47.12 136 THR A C 1
ATOM 1025 O O . THR A 1 136 ? 20.885 3.213 -8.018 1.00 47.12 136 THR A O 1
ATOM 1028 N N . PRO A 1 137 ? 20.832 2.235 -10.040 1.00 44.28 137 PRO A N 1
ATOM 1029 C CA . PRO A 1 137 ? 19.430 1.855 -9.915 1.00 44.28 137 PRO A CA 1
ATOM 1030 C C . PRO A 1 137 ? 19.215 1.033 -8.633 1.00 44.28 137 PRO A C 1
ATOM 1032 O O . PRO A 1 137 ? 19.979 0.095 -8.376 1.00 44.28 137 PRO A O 1
ATOM 1035 N N . PRO A 1 138 ? 18.199 1.366 -7.820 1.00 46.66 138 PRO A N 1
ATOM 1036 C CA . PRO A 1 138 ? 17.944 0.674 -6.574 1.00 46.66 138 PRO A CA 1
ATOM 1037 C C . PRO A 1 138 ? 17.635 -0.799 -6.825 1.00 46.66 138 PRO A C 1
ATOM 1039 O O . PRO A 1 138 ? 17.171 -1.216 -7.891 1.00 46.66 138 PRO A O 1
ATOM 1042 N N . ARG A 1 139 ? 17.823 -1.592 -5.769 1.00 45.81 139 ARG A N 1
ATOM 1043 C CA . ARG A 1 139 ? 17.567 -3.043 -5.682 1.00 45.81 139 ARG A CA 1
ATOM 1044 C C . ARG A 1 139 ? 16.129 -3.459 -6.066 1.00 45.81 139 ARG A C 1
ATOM 1046 O O . ARG A 1 139 ? 15.831 -4.650 -6.122 1.00 45.81 139 ARG A O 1
ATOM 1053 N N . PHE A 1 140 ? 15.251 -2.482 -6.308 1.00 47.69 140 PHE A N 1
ATOM 1054 C CA . PHE A 1 140 ? 13.871 -2.620 -6.766 1.00 47.69 140 PHE A CA 1
ATOM 1055 C C . PHE A 1 140 ? 13.707 -2.905 -8.255 1.00 47.69 140 PHE A C 1
ATOM 1057 O O . PHE A 1 140 ? 12.619 -3.342 -8.636 1.00 47.69 140 PHE A O 1
ATOM 1064 N N . ALA A 1 141 ? 14.751 -2.731 -9.075 1.00 43.84 141 ALA A N 1
ATOM 1065 C CA . ALA A 1 141 ? 14.689 -3.161 -10.464 1.00 43.84 141 ALA A CA 1
ATOM 1066 C C . ALA A 1 141 ? 14.298 -4.650 -10.490 1.00 43.84 141 ALA A C 1
ATOM 1068 O O . ALA A 1 141 ? 14.989 -5.472 -9.870 1.00 43.84 141 ALA A O 1
ATOM 1069 N N . PRO A 1 142 ? 13.184 -5.031 -11.141 1.00 42.09 142 PRO A N 1
ATOM 1070 C CA . PRO A 1 142 ? 12.936 -6.440 -11.358 1.00 42.09 142 PRO A CA 1
ATOM 1071 C C . PRO A 1 142 ? 14.166 -6.988 -12.088 1.00 42.09 142 PRO A C 1
ATOM 1073 O O . PRO A 1 142 ? 14.668 -6.370 -13.030 1.00 42.09 142 PRO A O 1
ATOM 1076 N N . ARG A 1 143 ? 14.670 -8.155 -11.675 1.00 39.56 143 ARG A N 1
ATOM 1077 C CA . ARG A 1 143 ? 15.531 -8.956 -12.555 1.00 39.56 143 ARG A CA 1
ATOM 1078 C C . ARG A 1 143 ? 14.653 -9.505 -13.682 1.00 39.56 143 ARG A C 1
ATOM 1080 O O . ARG A 1 143 ? 14.485 -10.710 -13.809 1.00 39.56 143 ARG A O 1
ATOM 1087 N N . LEU A 1 144 ? 14.038 -8.617 -14.459 1.00 39.59 144 LEU A N 1
ATOM 1088 C CA . LEU A 1 144 ? 13.553 -8.958 -15.778 1.00 39.59 144 LEU A CA 1
ATOM 1089 C C . LEU A 1 144 ? 14.809 -9.309 -16.580 1.00 39.59 144 LEU A C 1
ATOM 1091 O O . LEU A 1 144 ? 15.796 -8.562 -16.510 1.00 39.59 144 LEU A O 1
ATOM 1095 N N . PRO A 1 145 ? 14.840 -10.456 -17.275 1.00 30.89 145 PRO A N 1
ATOM 1096 C CA . PRO A 1 145 ? 15.942 -10.753 -18.171 1.00 30.89 145 PRO A CA 1
ATOM 1097 C C . PRO A 1 145 ? 16.054 -9.575 -19.135 1.00 30.89 145 PRO A C 1
ATOM 1099 O O . PRO A 1 145 ? 15.091 -9.245 -19.825 1.00 30.89 145 PRO A O 1
ATOM 1102 N N . ARG A 1 146 ? 17.204 -8.890 -19.125 1.00 29.41 146 ARG A N 1
ATOM 1103 C CA . ARG A 1 146 ? 17.482 -7.821 -20.085 1.00 29.41 146 ARG A CA 1
ATOM 1104 C C . ARG A 1 146 ? 17.252 -8.417 -21.469 1.00 29.41 146 ARG A C 1
ATOM 1106 O O . ARG A 1 146 ? 17.977 -9.334 -21.856 1.00 29.41 146 ARG A O 1
ATOM 1113 N N . SER A 1 147 ? 16.254 -7.927 -22.199 1.00 33.16 147 SER A N 1
ATOM 1114 C CA . SER A 1 147 ? 16.185 -8.180 -23.629 1.00 33.16 147 SER A CA 1
ATOM 1115 C C . SER A 1 147 ? 17.464 -7.596 -24.210 1.00 33.16 147 SER A C 1
ATOM 1117 O O . SER A 1 147 ? 17.677 -6.384 -24.160 1.00 33.16 147 SER A O 1
ATOM 1119 N N . LYS A 1 148 ? 18.354 -8.463 -24.697 1.00 27.98 148 LYS A N 1
ATOM 1120 C CA . LYS A 1 148 ? 19.400 -8.038 -25.617 1.00 27.98 148 LYS A CA 1
ATOM 1121 C C . LYS A 1 148 ? 18.661 -7.440 -26.809 1.00 27.98 148 LYS A C 1
ATOM 1123 O O . LYS A 1 148 ? 18.093 -8.182 -27.602 1.00 27.98 148 LYS A O 1
ATOM 1128 N N . THR A 1 149 ? 18.611 -6.119 -26.907 1.00 29.06 149 THR A N 1
ATOM 1129 C CA . THR A 1 149 ? 18.413 -5.482 -28.202 1.00 29.06 149 THR A CA 1
ATOM 1130 C C . THR A 1 149 ? 19.642 -5.856 -29.014 1.00 29.06 149 THR A C 1
ATOM 1132 O O . THR A 1 149 ? 20.736 -5.350 -28.768 1.00 29.06 149 THR A O 1
ATOM 1135 N N . ALA A 1 150 ? 19.475 -6.849 -29.883 1.00 29.48 150 ALA A N 1
ATOM 1136 C CA . ALA A 1 150 ? 20.350 -7.028 -31.019 1.00 29.48 150 ALA A CA 1
ATOM 1137 C C . ALA A 1 150 ? 20.191 -5.767 -31.873 1.00 29.48 150 ALA A C 1
ATOM 1139 O O . ALA A 1 150 ? 19.121 -5.517 -32.425 1.00 29.48 150 ALA A O 1
ATOM 1140 N N . SER A 1 151 ? 21.227 -4.942 -31.877 1.00 28.77 151 SER A N 1
ATOM 1141 C CA . SER A 1 151 ? 21.507 -4.046 -32.985 1.00 28.77 151 SER A CA 1
ATOM 1142 C C . SER A 1 151 ? 22.662 -4.693 -33.736 1.00 28.77 151 SER A C 1
ATOM 1144 O O . SER A 1 151 ? 23.751 -4.823 -33.170 1.00 28.77 151 SER A O 1
ATOM 1146 N N . ASP A 1 152 ? 22.354 -5.181 -34.937 1.00 32.16 152 ASP A N 1
ATOM 1147 C CA . ASP A 1 152 ? 23.285 -5.130 -36.068 1.00 32.16 152 ASP A CA 1
ATOM 1148 C C . ASP A 1 152 ? 23.646 -3.664 -36.369 1.00 32.16 152 ASP A C 1
ATOM 1150 O O . ASP A 1 152 ? 22.786 -2.780 -36.114 1.00 32.16 152 ASP A O 1
#

Secondary structure (DSSP, 8-state):
-HHHHHHHHHHHHHHHS---HHHHHHHTTTSHHHHHTT-TT--HHHHHHHHHHHHTTHHHHHHHHHHHHSSTTT-TT---EEEEEEEE---S--TT-B----TT---S--EEEEEEEE-TT--EEEEEEEEPPPSSPPTTS-----------

Radius of gyration: 19.3 Å; chains: 1; bounding box: 46×34×54 Å

Foldseek 3Di:
DLLVLLLVLVVVCCVPPNDDPVVSLVCLVVDCSCVVSVNNPPDPVSNVVSVVVVVVCQVVQLVVLCCVAQPCVNQVVSDKDKDKDKDFDDDDPDPQFADEDDPVPDPPTTMKMKMFIHHPVRRTSHIDIHGHYYPDPDPPPPVPPPPPPDDD

Organism: Mycobacterium kansasii (NCBI:txid1768)

pLDDT: mean 82.62, std 17.75, range [27.98, 95.31]

Sequence (152 aa):
MPGRDLAYGLIVSRVLRPGSKLSTLTGWADTTLGADLGITGASSDEVYAAMDWLHQRQDHIEKQLAARHLDHEVNPSRIAMFDLSSSWVTGRCCELAARGYSRDGKKGCPQIEYGLLTDPPGARSRSGCSPATPPTPPRFAPRLPRSKTASD